Protein AF-A0AAE2MHZ3-F1 (afdb_monomer_lite)

Foldseek 3Di:
DLQAALVRLCVQLVHDSVLSVCQQVLHDDDPSSVCSSQVSCVVVVHHFDDDRSDHRPPDDHDHDDPPDPPPPPPPDPDDDDDDDDD

Structure (mmCIF, N/CA/C/O backbone):
data_AF-A0AAE2MHZ3-F1
#
_entry.id   AF-A0AAE2MHZ3-F1
#
loop_
_atom_site.group_PDB
_atom_site.id
_atom_site.type_symbol
_atom_site.label_atom_id
_atom_site.label_alt_id
_atom_site.label_comp_id
_atom_site.label_asym_id
_atom_site.label_entity_id
_atom_site.label_seq_id
_atom_site.pdbx_PDB_ins_code
_atom_site.Cartn_x
_atom_site.Cartn_y
_atom_site.Cartn_z
_atom_site.occupancy
_atom_site.B_iso_or_equiv
_atom_site.auth_seq_id
_atom_site.auth_comp_id
_atom_site.auth_asym_id
_atom_site.auth_atom_id
_atom_site.pdbx_PDB_model_num
ATOM 1 N N . MET A 1 1 ? -11.080 -10.357 4.071 1.00 52.50 1 MET A N 1
ATOM 2 C CA . MET A 1 1 ? -11.002 -9.351 2.987 1.00 52.50 1 MET A CA 1
ATOM 3 C C . MET A 1 1 ? -11.073 -7.984 3.645 1.00 52.50 1 MET A C 1
ATOM 5 O O . MET A 1 1 ? -11.924 -7.820 4.507 1.00 52.50 1 MET A O 1
ATOM 9 N N . LEU A 1 2 ? -10.176 -7.051 3.321 1.00 60.41 2 LEU A N 1
ATOM 10 C CA . LEU A 1 2 ? -10.024 -5.798 4.081 1.00 60.41 2 LEU A CA 1
ATOM 11 C C . LEU A 1 2 ? -11.111 -4.749 3.843 1.00 60.41 2 LEU A C 1
ATOM 13 O O . LEU A 1 2 ? -11.149 -3.752 4.550 1.00 60.41 2 LEU A O 1
ATOM 17 N N . GLY A 1 3 ? -11.996 -4.976 2.871 1.00 72.44 3 GLY A N 1
ATOM 18 C CA . GLY A 1 3 ? -13.095 -4.060 2.565 1.00 72.44 3 GLY A CA 1
ATOM 19 C C . GLY A 1 3 ? -12.644 -2.706 2.010 1.00 72.44 3 GLY A C 1
ATOM 20 O O . GLY A 1 3 ? -13.458 -1.796 1.942 1.00 72.44 3 GLY A O 1
ATOM 21 N N . VAL A 1 4 ? -11.371 -2.576 1.621 1.00 79.12 4 VAL A N 1
ATOM 22 C CA . VAL A 1 4 ? -10.783 -1.366 1.037 1.00 79.12 4 VAL A CA 1
ATOM 23 C C . VAL A 1 4 ? -10.377 -1.669 -0.403 1.00 79.12 4 VAL A C 1
ATOM 25 O O . VAL A 1 4 ? -9.801 -2.723 -0.691 1.00 79.12 4 VAL A O 1
ATOM 28 N N . SER A 1 5 ? -10.689 -0.757 -1.317 1.00 86.12 5 SER A N 1
ATOM 29 C CA . SER A 1 5 ? -10.247 -0.836 -2.709 1.00 86.12 5 SER A CA 1
ATOM 30 C C . SER A 1 5 ? -8.776 -0.438 -2.869 1.00 86.12 5 SER A C 1
ATOM 32 O O . SER A 1 5 ? -8.222 0.303 -2.060 1.00 86.12 5 SER A O 1
ATOM 34 N N . GLN A 1 6 ? -8.137 -0.866 -3.962 1.00 86.94 6 GLN A N 1
ATOM 35 C CA . GLN A 1 6 ? -6.758 -0.463 -4.294 1.00 86.94 6 GLN A CA 1
ATOM 36 C C . GLN A 1 6 ? -6.572 1.060 -4.288 1.00 86.94 6 GLN A C 1
ATOM 38 O O . GLN A 1 6 ? -5.553 1.569 -3.829 1.00 86.94 6 GLN A O 1
ATOM 43 N N . ARG A 1 7 ? -7.572 1.790 -4.796 1.00 89.62 7 ARG A N 1
ATOM 44 C CA . ARG A 1 7 ? -7.546 3.250 -4.866 1.00 89.62 7 ARG A CA 1
ATOM 45 C C . ARG A 1 7 ? -7.629 3.882 -3.482 1.00 89.62 7 ARG A C 1
ATOM 47 O O . ARG A 1 7 ? -6.825 4.751 -3.183 1.00 89.62 7 ARG A O 1
ATOM 54 N N . GLU A 1 8 ? -8.552 3.423 -2.644 1.00 89.56 8 GLU A N 1
ATOM 55 C CA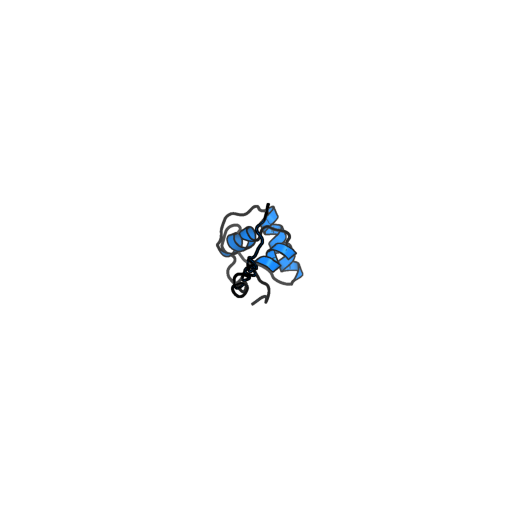 . GLU A 1 8 ? -8.669 3.917 -1.270 1.00 89.56 8 GLU A CA 1
ATOM 56 C C . GLU A 1 8 ? -7.398 3.622 -0.471 1.00 89.56 8 GLU A C 1
ATOM 58 O O . GLU A 1 8 ? -6.907 4.501 0.228 1.00 89.56 8 GLU A O 1
ATOM 63 N N . LEU A 1 9 ? -6.812 2.428 -0.620 1.00 89.56 9 LEU A N 1
ATOM 64 C CA . LEU A 1 9 ? -5.536 2.105 0.019 1.00 89.56 9 LEU A CA 1
ATOM 65 C C . LEU A 1 9 ? -4.412 3.031 -0.465 1.00 89.56 9 LEU A C 1
ATOM 67 O O . LEU A 1 9 ? -3.615 3.500 0.346 1.00 89.56 9 LEU A O 1
ATOM 71 N N . ALA A 1 10 ? -4.353 3.313 -1.768 1.00 92.00 10 ALA A N 1
ATOM 72 C CA . ALA A 1 10 ? -3.370 4.228 -2.336 1.00 92.00 10 ALA A CA 1
ATOM 73 C C . ALA A 1 10 ? -3.535 5.651 -1.785 1.00 92.00 10 ALA A C 1
ATOM 75 O O . ALA A 1 10 ? -2.549 6.247 -1.354 1.00 92.00 10 ALA A O 1
ATOM 76 N N . ASP A 1 11 ? -4.769 6.154 -1.717 1.00 93.81 11 ASP A N 1
ATOM 77 C CA . ASP A 1 11 ? -5.087 7.474 -1.168 1.00 93.81 11 ASP A CA 1
ATOM 78 C C . ASP A 1 11 ? -4.718 7.554 0.327 1.00 93.81 11 ASP A C 1
ATOM 80 O O . ASP A 1 11 ? -4.091 8.517 0.770 1.00 93.81 11 ASP A O 1
ATOM 84 N N . LEU A 1 12 ? -5.021 6.506 1.100 1.00 91.75 12 LEU A N 1
ATOM 85 C CA . LEU A 1 12 ? -4.731 6.416 2.535 1.00 91.75 12 LEU A CA 1
ATOM 86 C C . LEU A 1 12 ? -3.231 6.287 2.848 1.00 91.75 12 LEU A C 1
ATOM 88 O O . LEU A 1 12 ? -2.745 6.866 3.821 1.00 91.75 12 LEU A O 1
ATOM 92 N N . ALA A 1 13 ? -2.480 5.552 2.025 1.00 91.00 13 ALA A N 1
ATOM 93 C CA . ALA A 1 13 ? -1.020 5.461 2.116 1.00 91.00 13 ALA A CA 1
ATOM 94 C C . ALA A 1 13 ? -0.309 6.669 1.460 1.00 91.00 13 ALA A C 1
ATOM 96 O O . ALA A 1 13 ? 0.892 6.896 1.666 1.00 91.00 13 ALA A O 1
ATOM 97 N N . GLY A 1 14 ? -1.049 7.467 0.685 1.00 94.75 14 GLY A N 1
ATOM 98 C CA . GLY A 1 14 ? -0.586 8.604 -0.108 1.00 94.75 14 GLY A CA 1
ATOM 99 C C . GLY A 1 14 ? 0.382 8.223 -1.237 1.00 94.75 14 GLY A C 1
ATOM 100 O O . GLY A 1 14 ? 1.302 8.983 -1.540 1.00 94.75 14 GLY A O 1
ATOM 101 N N . VAL A 1 15 ? 0.213 7.041 -1.821 1.00 95.00 15 VAL A N 1
ATOM 102 C CA . VAL A 1 15 ? 1.009 6.545 -2.954 1.00 95.00 15 VAL A CA 1
ATOM 103 C C . VAL A 1 15 ? 0.190 6.593 -4.245 1.00 95.00 15 VAL A C 1
ATOM 105 O O . VAL A 1 15 ? -1.022 6.794 -4.225 1.00 95.00 15 VAL A O 1
ATOM 108 N N . ALA A 1 16 ? 0.835 6.395 -5.395 1.00 93.94 16 ALA A N 1
ATOM 109 C CA . ALA A 1 16 ? 0.107 6.275 -6.654 1.00 93.94 16 ALA A CA 1
ATOM 110 C C . ALA A 1 16 ? -0.748 4.986 -6.672 1.00 93.94 16 ALA A C 1
ATOM 112 O O . ALA A 1 16 ? -0.281 3.947 -6.203 1.00 93.94 16 ALA A O 1
ATOM 113 N N . PRO A 1 17 ? -1.948 4.981 -7.289 1.00 87.44 17 PRO A N 1
ATOM 114 C CA . PRO A 1 17 ? -2.767 3.768 -7.409 1.00 87.44 17 PRO A CA 1
ATOM 115 C C . PRO A 1 17 ? -2.034 2.591 -8.066 1.00 87.44 17 PRO A C 1
ATOM 117 O O . PRO A 1 17 ? -2.217 1.441 -7.674 1.00 87.44 17 PRO A O 1
ATOM 120 N N . GLY A 1 18 ? -1.153 2.881 -9.031 1.00 91.50 18 GLY A N 1
ATOM 121 C CA . GLY A 1 18 ? -0.320 1.873 -9.688 1.00 91.50 18 GLY A CA 1
ATOM 122 C C . GLY A 1 18 ? 0.657 1.171 -8.742 1.00 91.50 18 GLY A C 1
ATOM 123 O O . GLY A 1 18 ? 0.949 0.002 -8.953 1.00 91.50 18 GLY A O 1
ATOM 124 N N . THR A 1 19 ? 1.104 1.832 -7.669 1.00 91.81 19 THR A N 1
ATOM 125 C CA . THR A 1 19 ? 1.989 1.233 -6.658 1.00 91.81 19 THR A CA 1
ATOM 126 C C . THR A 1 19 ? 1.320 0.049 -5.971 1.00 91.81 19 THR A C 1
ATOM 128 O O . THR A 1 19 ? 1.939 -0.999 -5.826 1.00 91.81 19 THR A O 1
ATOM 131 N N . VAL A 1 20 ? 0.052 0.194 -5.573 1.00 90.06 20 VAL A N 1
ATOM 132 C CA . VAL A 1 20 ? -0.697 -0.882 -4.907 1.00 90.06 20 VAL A CA 1
ATOM 133 C C . VAL A 1 20 ? -0.890 -2.064 -5.858 1.00 90.06 20 VAL A C 1
ATOM 135 O O . VAL A 1 20 ?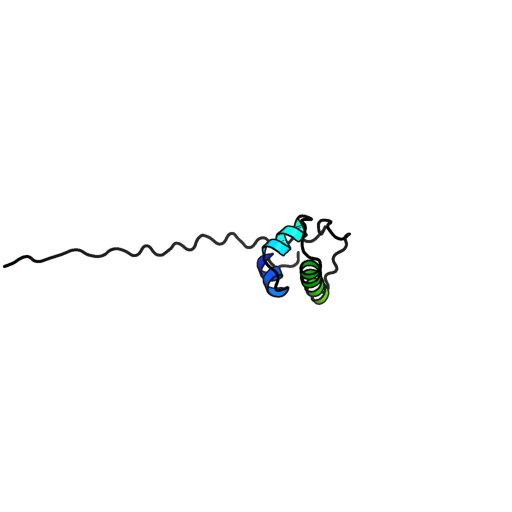 -0.662 -3.204 -5.472 1.00 90.06 20 VAL A O 1
ATOM 138 N N . VAL A 1 21 ? -1.218 -1.789 -7.125 1.00 89.69 21 VAL A N 1
ATOM 139 C CA . VAL A 1 21 ? -1.339 -2.826 -8.165 1.00 89.69 21 VAL A CA 1
ATOM 140 C C . VAL A 1 21 ? -0.008 -3.542 -8.407 1.00 89.69 21 VAL A C 1
ATOM 142 O O . VAL A 1 21 ? -0.000 -4.755 -8.606 1.00 89.69 21 VAL A O 1
ATOM 145 N N . SER A 1 22 ? 1.112 -2.814 -8.409 1.00 89.38 22 SER A N 1
ATOM 146 C CA . SER A 1 22 ? 2.443 -3.413 -8.539 1.00 89.38 22 SER A CA 1
ATOM 147 C C . SER A 1 22 ? 2.769 -4.307 -7.346 1.00 89.38 22 SER A C 1
ATOM 149 O O . SER A 1 22 ? 3.162 -5.445 -7.563 1.00 89.38 22 SER A O 1
ATOM 151 N N . LEU A 1 23 ? 2.536 -3.849 -6.112 1.00 86.62 23 LEU A N 1
ATOM 152 C CA . LEU A 1 23 ? 2.771 -4.641 -4.896 1.00 86.62 23 LEU A CA 1
ATOM 153 C C . LEU A 1 23 ? 1.968 -5.952 -4.881 1.00 86.62 23 LEU A C 1
ATOM 155 O O . LEU A 1 23 ? 2.513 -7.007 -4.575 1.00 86.62 23 LEU A O 1
ATOM 159 N N . GLU A 1 24 ? 0.694 -5.919 -5.278 1.00 83.50 24 GLU A N 1
ATOM 160 C CA . GLU A 1 24 ? -0.136 -7.131 -5.378 1.00 83.50 24 GLU A CA 1
ATOM 161 C C . GLU A 1 24 ? 0.384 -8.146 -6.407 1.00 83.50 24 GLU A C 1
ATOM 163 O O . GLU A 1 24 ? 0.109 -9.338 -6.299 1.00 83.50 24 GLU A O 1
ATOM 168 N N . LYS A 1 25 ? 1.113 -7.680 -7.424 1.00 84.31 25 LYS A N 1
ATOM 169 C CA . LYS A 1 25 ? 1.631 -8.511 -8.517 1.00 84.31 25 LYS A CA 1
ATOM 170 C C . LYS A 1 25 ? 3.099 -8.910 -8.338 1.00 84.31 25 LYS A C 1
ATOM 172 O O . LYS A 1 25 ? 3.641 -9.531 -9.248 1.00 84.31 25 LYS A O 1
ATOM 177 N N . GLY A 1 26 ? 3.750 -8.524 -7.236 1.00 83.06 26 GLY A N 1
ATOM 178 C CA . GLY A 1 26 ? 5.204 -8.681 -7.070 1.00 83.06 26 GLY A CA 1
ATOM 179 C C . GLY A 1 26 ? 6.016 -7.830 -8.057 1.00 83.06 26 GLY A C 1
ATOM 180 O O . GLY A 1 26 ? 7.091 -8.212 -8.504 1.00 83.06 26 GLY A O 1
ATOM 181 N N . GLY A 1 27 ? 5.462 -6.698 -8.491 1.00 85.75 27 GLY A N 1
ATOM 182 C CA . GLY A 1 27 ? 6.147 -5.737 -9.348 1.00 85.75 27 GLY A CA 1
ATOM 183 C C . GLY A 1 27 ? 7.110 -4.850 -8.558 1.00 85.75 27 GLY A C 1
ATOM 184 O O . GLY A 1 27 ? 6.928 -4.611 -7.367 1.00 85.75 27 GLY A O 1
ATOM 185 N N . MET A 1 28 ? 8.107 -4.289 -9.245 1.00 86.12 28 MET A N 1
ATOM 186 C CA . MET A 1 28 ? 9.049 -3.359 -8.621 1.00 86.12 28 MET A CA 1
ATOM 187 C C . MET A 1 28 ? 8.365 -2.050 -8.209 1.00 86.12 28 MET A C 1
ATOM 189 O O . MET A 1 28 ? 7.721 -1.377 -9.018 1.00 86.12 28 MET A O 1
ATOM 193 N N . VAL A 1 29 ? 8.568 -1.662 -6.954 1.00 88.62 29 VAL A N 1
ATOM 194 C CA . VAL A 1 29 ? 8.205 -0.354 -6.400 1.00 88.62 29 VAL A CA 1
ATOM 195 C C . VAL A 1 29 ? 9.381 0.201 -5.601 1.00 88.62 29 VAL A C 1
ATOM 197 O O . VAL A 1 29 ? 10.325 -0.517 -5.281 1.00 88.62 29 VAL A O 1
ATOM 200 N N . THR A 1 30 ? 9.353 1.494 -5.283 1.00 90.88 30 THR A N 1
ATOM 201 C CA . THR A 1 30 ? 10.373 2.061 -4.396 1.00 90.88 30 THR A CA 1
ATOM 202 C C . THR A 1 30 ? 10.158 1.578 -2.964 1.00 90.88 30 THR A C 1
ATOM 204 O O . THR A 1 30 ? 9.015 1.475 -2.514 1.00 90.88 30 THR A O 1
ATOM 207 N N . HIS A 1 31 ? 11.255 1.374 -2.228 1.00 87.69 31 HIS A N 1
ATOM 208 C CA . HIS A 1 31 ? 11.212 1.003 -0.809 1.00 87.69 31 HIS A CA 1
ATOM 209 C C . HIS A 1 31 ? 10.368 1.987 0.019 1.00 87.69 31 HIS A C 1
ATOM 211 O O . HIS A 1 31 ? 9.588 1.586 0.873 1.00 87.69 31 HIS A O 1
ATOM 217 N N . GLU A 1 32 ? 10.449 3.288 -0.281 1.00 92.25 32 GLU A N 1
ATOM 218 C CA . GLU A 1 32 ? 9.612 4.305 0.367 1.00 92.25 32 GLU A CA 1
ATOM 219 C C . GLU A 1 32 ? 8.112 4.057 0.138 1.00 92.25 32 GLU A C 1
ATOM 221 O O . GLU A 1 32 ? 7.308 4.146 1.066 1.00 92.25 32 GLU A O 1
ATOM 226 N N . SER A 1 33 ? 7.714 3.729 -1.094 1.00 91.38 33 SER A N 1
ATOM 227 C CA . SER A 1 33 ? 6.309 3.478 -1.422 1.00 91.38 33 SER A CA 1
ATOM 228 C C . SER A 1 33 ? 5.787 2.219 -0.729 1.00 91.38 33 SER A C 1
ATOM 230 O O . SER A 1 33 ? 4.678 2.222 -0.192 1.00 91.38 33 SER A O 1
ATOM 232 N N . GLU A 1 34 ? 6.5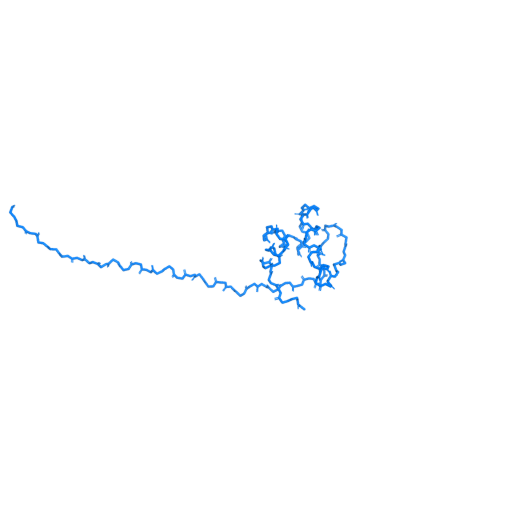97 1.162 -0.712 1.00 89.12 34 GLU A N 1
ATOM 233 C CA . GLU A 1 34 ? 6.313 -0.083 0.001 1.00 89.12 34 GLU A CA 1
ATOM 234 C C . GLU A 1 34 ? 6.163 0.151 1.510 1.00 89.12 34 GLU A C 1
ATOM 236 O O . GLU A 1 34 ? 5.187 -0.293 2.123 1.00 89.12 34 GLU A O 1
ATOM 241 N N . GLU A 1 35 ? 7.077 0.916 2.112 1.00 89.88 35 GLU A N 1
ATOM 242 C CA . GLU A 1 35 ? 7.038 1.230 3.537 1.00 89.88 35 GLU A CA 1
ATOM 243 C C . GLU A 1 35 ? 5.779 2.025 3.899 1.00 89.88 35 GLU A C 1
ATOM 245 O O . GLU A 1 35 ? 5.145 1.758 4.921 1.00 89.88 35 GLU A O 1
ATOM 250 N N . ARG A 1 36 ? 5.364 2.977 3.056 1.00 92.50 36 ARG A N 1
ATOM 251 C CA . ARG A 1 36 ? 4.147 3.772 3.281 1.00 92.50 36 ARG A CA 1
ATOM 252 C C . ARG A 1 36 ? 2.886 2.914 3.290 1.00 92.50 36 ARG A C 1
ATOM 254 O O . ARG A 1 36 ? 2.066 3.060 4.201 1.00 92.50 36 ARG A O 1
ATOM 261 N N . VAL A 1 37 ? 2.749 2.004 2.325 1.00 90.19 37 VAL A N 1
ATOM 262 C CA . VAL A 1 37 ? 1.620 1.061 2.262 1.00 90.19 37 VAL A CA 1
ATOM 263 C C . VAL A 1 37 ? 1.646 0.121 3.469 1.00 90.19 37 VAL A C 1
ATOM 265 O O . VAL A 1 37 ? 0.648 -0.006 4.181 1.00 90.19 37 VAL A O 1
ATOM 268 N N . THR A 1 38 ? 2.804 -0.463 3.773 1.00 87.94 38 THR A N 1
ATOM 269 C CA . THR A 1 38 ? 2.975 -1.393 4.898 1.00 87.94 38 THR A CA 1
ATOM 270 C C . THR A 1 38 ? 2.707 -0.724 6.245 1.00 87.94 38 THR A C 1
ATOM 272 O O . THR A 1 38 ? 2.048 -1.293 7.115 1.00 87.94 38 THR A O 1
ATOM 275 N N . ARG A 1 39 ? 3.163 0.519 6.430 1.00 89.44 39 ARG A N 1
ATOM 276 C CA . ARG A 1 39 ? 2.913 1.311 7.639 1.00 89.44 39 ARG A CA 1
ATOM 277 C C . ARG A 1 39 ? 1.424 1.575 7.835 1.00 89.44 39 ARG A C 1
ATOM 279 O O . ARG A 1 39 ? 0.957 1.505 8.970 1.00 89.44 39 ARG A O 1
ATOM 286 N N . TYR A 1 40 ? 0.683 1.875 6.768 1.00 88.88 40 TYR A N 1
ATOM 287 C CA . TYR A 1 40 ? -0.768 2.037 6.856 1.00 88.88 40 TYR A CA 1
ATOM 288 C C . TYR A 1 40 ? -1.450 0.725 7.259 1.00 88.88 40 TYR A C 1
ATOM 290 O O . TYR A 1 40 ? -2.205 0.700 8.227 1.00 88.88 40 TYR A O 1
ATOM 298 N N . LEU A 1 41 ? -1.110 -0.380 6.596 1.00 87.12 41 LEU A N 1
ATOM 299 C CA . LEU A 1 41 ? -1.666 -1.697 6.911 1.00 87.12 41 LEU A CA 1
ATOM 300 C C . LEU A 1 41 ? -1.396 -2.100 8.371 1.00 87.12 41 LEU A C 1
ATOM 302 O O . LEU A 1 41 ? -2.321 -2.513 9.070 1.00 87.12 41 LEU A O 1
ATOM 306 N N . ARG A 1 42 ? -0.185 -1.853 8.888 1.00 85.38 42 ARG A N 1
ATOM 307 C CA . ARG A 1 42 ? 0.152 -2.087 10.305 1.00 85.38 42 ARG A CA 1
ATOM 308 C C . ARG A 1 42 ? -0.713 -1.272 11.267 1.00 85.38 42 ARG A C 1
ATOM 310 O O . ARG A 1 42 ? -1.108 -1.798 12.303 1.00 85.38 42 ARG A O 1
ATOM 317 N N . LYS A 1 43 ? -1.053 -0.019 10.934 1.00 85.50 43 LYS A N 1
ATOM 318 C CA . LYS A 1 43 ? -1.984 0.798 11.743 1.00 85.50 43 LYS A CA 1
ATOM 319 C C . LYS A 1 43 ? -3.388 0.197 11.796 1.00 85.50 43 LYS A C 1
ATOM 321 O O . LYS A 1 43 ? -4.084 0.374 12.788 1.00 85.50 43 LYS A O 1
ATOM 326 N N . CYS A 1 44 ? -3.783 -0.529 10.757 1.00 82.56 44 CYS A N 1
ATOM 327 C CA . CYS A 1 44 ? -5.035 -1.274 10.703 1.00 82.56 44 CYS A CA 1
ATOM 328 C C . CYS A 1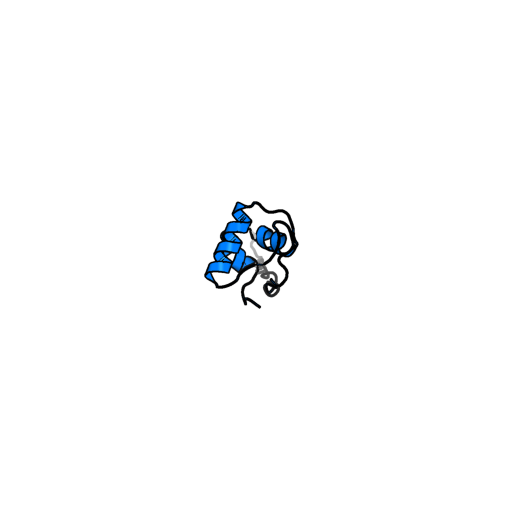 44 ? -4.929 -2.681 11.327 1.00 82.56 44 CYS A C 1
ATOM 330 O O . CYS A 1 44 ? -5.868 -3.463 11.209 1.00 82.56 44 CYS A O 1
ATOM 332 N N . GLY A 1 45 ? -3.806 -3.020 11.974 1.00 81.44 45 GLY A N 1
ATOM 333 C CA . GLY A 1 45 ? -3.571 -4.337 12.575 1.00 81.44 45 GLY A CA 1
ATOM 334 C C . GLY A 1 45 ? -3.218 -5.432 11.565 1.00 81.44 45 GLY A C 1
ATOM 335 O O . GLY A 1 45 ? -3.300 -6.613 11.889 1.00 81.44 45 GLY A O 1
ATOM 336 N N . ILE A 1 46 ? -2.840 -5.059 10.341 1.00 82.81 46 ILE A N 1
ATOM 337 C CA . ILE A 1 46 ? -2.540 -5.988 9.251 1.00 82.81 46 ILE A CA 1
ATOM 338 C C . ILE A 1 46 ? -1.031 -6.068 9.095 1.00 82.81 46 ILE A C 1
ATOM 340 O O . ILE A 1 46 ? -0.357 -5.063 8.856 1.00 82.81 46 ILE A O 1
ATOM 344 N N . VAL A 1 47 ? -0.503 -7.279 9.202 1.00 76.56 47 VAL A N 1
ATOM 345 C CA . VAL A 1 47 ? 0.910 -7.557 8.971 1.00 76.56 47 VAL A CA 1
ATOM 346 C C . VAL A 1 47 ? 1.026 -8.329 7.668 1.00 76.56 47 VAL A C 1
ATOM 348 O O . VAL A 1 47 ? 0.410 -9.379 7.508 1.00 76.56 47 VAL A O 1
ATOM 351 N N . LEU A 1 48 ? 1.793 -7.774 6.735 1.00 73.88 48 LEU A N 1
ATOM 352 C CA . LEU A 1 48 ? 2.187 -8.459 5.513 1.00 73.88 48 LEU A CA 1
ATOM 353 C C . LEU A 1 48 ? 3.363 -9.387 5.832 1.00 73.88 48 LEU A C 1
ATOM 355 O O . LEU A 1 48 ? 4.316 -8.958 6.486 1.00 73.88 48 LEU A O 1
ATOM 359 N N . LEU A 1 49 ? 3.275 -10.640 5.392 1.00 70.44 49 LEU A N 1
ATOM 360 C CA . LEU A 1 49 ? 4.354 -11.623 5.467 1.00 70.44 49 LEU A CA 1
ATOM 361 C C . LEU A 1 49 ? 4.852 -11.868 4.040 1.00 70.44 49 LEU A C 1
ATOM 363 O O . LEU A 1 49 ? 4.036 -12.143 3.166 1.00 70.44 49 LEU A O 1
ATOM 367 N N . GLY A 1 50 ? 6.156 -11.742 3.812 1.00 69.88 50 GLY A N 1
ATOM 368 C CA . GLY A 1 50 ? 6.771 -11.950 2.500 1.00 69.88 50 GLY A CA 1
ATOM 369 C C . GLY A 1 50 ? 8.185 -11.382 2.439 1.00 69.88 50 GLY A C 1
ATOM 370 O O . GLY A 1 50 ? 8.561 -10.560 3.283 1.00 69.88 50 GLY A O 1
ATOM 371 N N . GLU A 1 51 ? 8.966 -11.836 1.461 1.00 69.81 51 GLU A N 1
ATOM 372 C CA . GLU A 1 51 ? 10.261 -11.234 1.151 1.00 69.81 51 GLU A CA 1
ATOM 373 C C . GLU A 1 51 ? 10.084 -9.966 0.294 1.00 69.81 51 GLU A C 1
ATOM 375 O O . GLU A 1 51 ? 9.128 -9.867 -0.483 1.00 69.81 51 GLU A O 1
ATOM 380 N N . PRO A 1 52 ? 10.983 -8.971 0.411 1.00 65.38 52 PRO A N 1
ATOM 381 C CA . PRO A 1 52 ? 10.935 -7.783 -0.433 1.00 65.38 52 PRO A CA 1
ATOM 382 C C . PRO A 1 52 ? 10.929 -8.147 -1.923 1.00 65.38 52 PRO A C 1
ATOM 384 O O . PRO A 1 52 ? 11.800 -8.873 -2.397 1.00 65.38 52 PRO A O 1
ATOM 387 N N . GLY A 1 53 ? 9.969 -7.605 -2.672 1.00 62.38 53 GLY A N 1
ATOM 388 C CA . GLY A 1 53 ? 9.817 -7.867 -4.107 1.00 62.38 53 GLY A CA 1
ATOM 389 C C . GLY A 1 53 ? 8.997 -9.112 -4.459 1.00 62.38 53 GLY A C 1
ATOM 390 O O . GLY A 1 53 ? 8.664 -9.284 -5.631 1.00 62.38 53 GLY A O 1
ATOM 391 N N . GLU A 1 54 ? 8.612 -9.938 -3.486 1.00 69.88 54 GLU A N 1
ATOM 392 C CA . GLU A 1 54 ? 7.641 -11.005 -3.718 1.00 69.88 54 GLU A CA 1
ATOM 393 C C . GLU A 1 54 ? 6.196 -10.474 -3.677 1.00 69.88 54 GLU A C 1
ATOM 395 O O . GLU A 1 54 ? 5.904 -9.474 -3.010 1.00 69.88 54 GLU A O 1
ATOM 400 N N . PRO A 1 55 ? 5.260 -11.113 -4.404 1.00 66.56 55 PRO A N 1
ATOM 401 C CA . PRO A 1 55 ? 3.845 -10.789 -4.300 1.00 66.56 55 PRO A CA 1
ATOM 402 C C . PRO A 1 55 ? 3.349 -10.927 -2.858 1.00 66.56 55 PRO A C 1
ATOM 404 O O . PRO A 1 55 ? 3.687 -11.871 -2.148 1.00 66.56 55 PRO A O 1
ATOM 407 N N . LEU A 1 56 ? 2.486 -10.003 -2.440 1.00 69.88 56 LEU A N 1
ATOM 408 C CA . LEU A 1 56 ? 1.869 -10.046 -1.116 1.00 69.88 56 LEU A CA 1
ATOM 409 C C . LEU A 1 56 ? 0.772 -11.120 -1.059 1.00 69.88 56 LEU A C 1
ATOM 411 O O . LEU A 1 56 ? -0.416 -10.834 -1.253 1.00 69.88 56 LEU A O 1
ATOM 415 N N . ASP A 1 57 ? 1.167 -12.360 -0.775 1.00 60.84 57 ASP A N 1
ATOM 416 C CA . ASP A 1 57 ? 0.241 -13.480 -0.633 1.00 60.84 57 ASP A CA 1
ATOM 417 C C . ASP A 1 57 ? -0.775 -13.230 0.496 1.00 60.84 57 ASP A C 1
ATOM 419 O O . ASP A 1 57 ? -0.447 -12.897 1.635 1.00 60.84 57 ASP A O 1
ATOM 423 N N . GLY A 1 58 ? -2.063 -13.369 0.168 1.00 56.66 58 GLY A N 1
ATOM 424 C CA . GLY A 1 58 ? -3.177 -13.163 1.102 1.00 56.66 58 GLY A CA 1
ATOM 425 C C . GLY A 1 58 ? -3.801 -11.761 1.088 1.00 56.66 58 GLY A C 1
ATOM 426 O O . GLY A 1 58 ? -4.900 -11.585 1.627 1.00 56.66 58 GLY A O 1
ATOM 427 N N . LEU A 1 59 ? -3.196 -10.780 0.407 1.00 63.25 59 LEU A N 1
ATOM 428 C CA . LEU A 1 59 ? -3.828 -9.480 0.182 1.00 63.25 59 LEU A CA 1
ATOM 429 C C . LEU A 1 59 ? -4.738 -9.541 -1.055 1.00 63.25 59 LEU A C 1
ATOM 431 O O . LEU A 1 59 ? -4.302 -9.379 -2.187 1.00 63.25 59 LEU A O 1
ATOM 435 N N . ARG A 1 60 ? -6.040 -9.767 -0.843 1.00 59.03 60 ARG A N 1
ATOM 436 C CA . ARG A 1 60 ? -7.061 -9.574 -1.888 1.00 59.03 60 ARG A CA 1
ATOM 437 C C . ARG A 1 60 ? -7.838 -8.294 -1.623 1.00 59.03 60 ARG A C 1
ATOM 439 O O . ARG A 1 60 ? -8.744 -8.289 -0.781 1.00 59.03 60 ARG A O 1
ATOM 446 N N . LEU A 1 61 ? -7.487 -7.222 -2.329 1.00 62.97 61 LEU A N 1
ATOM 447 C CA . LEU A 1 61 ? -8.280 -5.997 -2.341 1.00 62.97 61 LEU A CA 1
ATOM 448 C C . LEU A 1 61 ? -9.468 -6.173 -3.286 1.00 62.97 61 LEU A C 1
ATOM 450 O O . LEU A 1 61 ? -9.370 -6.778 -4.354 1.00 62.97 61 LEU A O 1
ATOM 454 N N . SER A 1 62 ? -10.627 -5.669 -2.876 1.00 60.31 62 SER A N 1
ATOM 455 C CA . SER A 1 62 ? -11.793 -5.637 -3.750 1.00 60.31 62 SER A CA 1
ATOM 456 C C . SER A 1 62 ? -11.530 -4.639 -4.870 1.00 60.31 62 SER A C 1
ATOM 458 O O . SER A 1 62 ? -11.274 -3.461 -4.608 1.00 60.31 62 SER A O 1
ATOM 460 N N . SER A 1 63 ? -11.619 -5.085 -6.122 1.00 53.88 63 SER A N 1
ATOM 461 C CA . SER A 1 63 ? -11.721 -4.156 -7.241 1.00 53.88 63 SER A CA 1
ATOM 462 C C . SER A 1 63 ? -12.939 -3.260 -6.994 1.00 53.88 63 SER A C 1
ATOM 464 O O . SER A 1 63 ? -14.001 -3.784 -6.636 1.00 53.88 63 SER A O 1
ATOM 466 N N . PRO A 1 64 ? -12.823 -1.928 -7.135 1.00 51.97 64 PRO A N 1
ATOM 467 C CA . PRO A 1 64 ? -14.007 -1.089 -7.085 1.00 51.97 64 PRO A CA 1
ATOM 468 C C . PRO A 1 64 ? -14.984 -1.588 -8.162 1.00 51.97 64 PRO A C 1
ATOM 470 O O . PRO A 1 64 ? -14.530 -1.962 -9.251 1.00 51.97 64 PRO A O 1
ATOM 473 N N . PRO A 1 65 ? -16.301 -1.631 -7.886 1.00 53.75 65 PRO A N 1
ATOM 474 C CA . PRO A 1 65 ? -17.276 -1.980 -8.910 1.00 53.75 65 PRO A CA 1
ATOM 475 C C . PRO A 1 65 ? -17.040 -1.066 -10.110 1.00 53.75 65 PRO A C 1
ATOM 477 O O . PRO A 1 65 ? -16.882 0.143 -9.918 1.00 53.75 65 PRO A O 1
ATOM 480 N N . GLU A 1 66 ? -16.953 -1.644 -11.315 1.00 56.53 66 GLU A N 1
ATOM 481 C CA . GLU A 1 66 ? -16.656 -0.912 -12.548 1.00 56.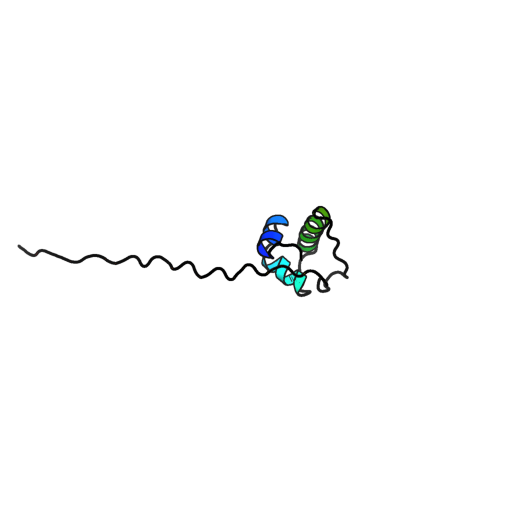53 66 GLU A CA 1
ATOM 482 C C . GLU A 1 66 ? -17.442 0.401 -12.565 1.00 56.53 66 GLU A C 1
ATOM 484 O O . GLU A 1 66 ? -18.677 0.410 -12.637 1.00 56.53 66 GLU A O 1
ATOM 489 N N . MET A 1 67 ? -16.736 1.530 -12.432 1.00 52.56 67 MET A N 1
ATOM 490 C CA . MET A 1 67 ? -17.369 2.835 -12.533 1.00 52.56 67 MET A CA 1
ATOM 491 C C . MET A 1 67 ? -17.904 2.940 -13.952 1.00 52.56 67 MET A C 1
ATOM 493 O O . MET A 1 67 ? -17.152 3.204 -14.892 1.00 52.56 67 MET A O 1
ATOM 497 N N . ARG A 1 68 ? -19.216 2.723 -14.101 1.00 52.72 68 ARG A N 1
ATOM 498 C CA . ARG A 1 68 ? -19.922 2.934 -15.360 1.00 52.72 68 ARG A CA 1
ATOM 499 C C . ARG A 1 68 ? -19.475 4.285 -15.915 1.00 52.72 68 ARG A C 1
ATOM 501 O O . ARG A 1 68 ? -19.505 5.268 -15.162 1.00 52.72 68 ARG A O 1
ATOM 508 N N . PRO A 1 69 ? -19.071 4.367 -17.193 1.00 51.75 69 PRO A N 1
ATOM 509 C CA . PRO A 1 69 ? -18.685 5.637 -17.779 1.00 51.75 69 PRO A CA 1
ATOM 510 C C . PRO A 1 69 ? -19.830 6.620 -17.546 1.00 51.75 69 PRO A C 1
ATOM 512 O O . PRO A 1 69 ? -20.966 6.374 -17.963 1.00 51.75 69 PRO A O 1
ATOM 515 N N . ARG A 1 70 ? -19.550 7.711 -16.816 1.00 58.72 70 ARG A N 1
ATOM 516 C CA . ARG A 1 70 ? -20.497 8.814 -16.639 1.00 58.72 70 ARG A CA 1
ATOM 517 C C . ARG A 1 70 ? -20.881 9.254 -18.042 1.00 58.72 70 ARG A C 1
ATOM 519 O O . ARG A 1 70 ? -20.062 9.854 -18.737 1.00 58.72 70 ARG A O 1
ATOM 526 N N . ARG A 1 71 ? -22.098 8.908 -18.478 1.00 60.34 71 ARG A N 1
ATOM 527 C CA . ARG A 1 71 ? -22.662 9.381 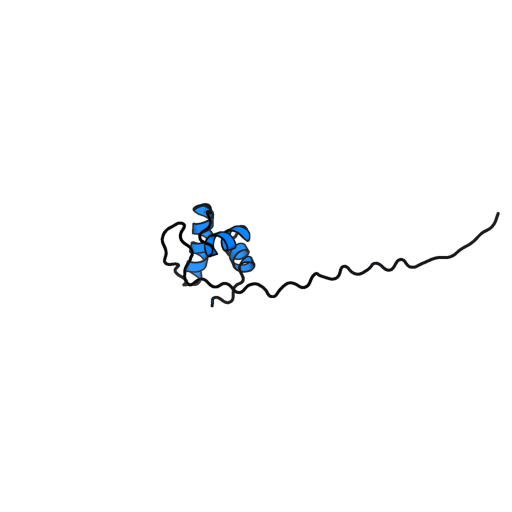-19.741 1.00 60.34 71 ARG A CA 1
ATOM 528 C C . ARG A 1 71 ? -22.531 10.898 -19.721 1.00 60.34 71 ARG A C 1
ATOM 530 O O . ARG A 1 71 ? -23.251 11.562 -18.979 1.00 60.34 71 ARG A O 1
ATOM 537 N N . ARG A 1 72 ? -21.575 11.437 -20.487 1.00 56.34 72 ARG A N 1
ATOM 538 C CA . ARG A 1 72 ? -21.504 12.871 -20.757 1.00 56.34 72 ARG A CA 1
ATOM 539 C C . ARG A 1 72 ? -22.882 13.245 -21.271 1.00 56.34 72 ARG A C 1
ATOM 541 O O . ARG A 1 72 ? -23.322 12.705 -22.286 1.00 56.34 72 ARG A O 1
ATOM 548 N N . GLY A 1 73 ? -23.577 14.096 -20.521 1.00 57.56 73 GLY A N 1
ATOM 549 C CA . GLY A 1 73 ? -24.844 14.659 -20.945 1.00 57.56 73 GLY A CA 1
ATOM 550 C C . GLY A 1 73 ? -24.659 15.198 -22.354 1.00 57.56 73 GLY A C 1
ATOM 551 O O . GLY A 1 73 ? -23.851 16.097 -22.584 1.00 57.56 73 GLY A O 1
ATOM 552 N N . ARG A 1 74 ? -25.358 14.576 -23.302 1.00 56.84 74 ARG A N 1
ATOM 553 C CA . ARG A 1 74 ? -25.490 15.037 -24.676 1.00 56.84 74 ARG A CA 1
ATOM 554 C C . ARG A 1 74 ? -26.056 16.451 -24.584 1.00 56.84 74 ARG A C 1
ATOM 556 O O . ARG A 1 74 ? -27.242 16.604 -24.301 1.00 56.84 74 ARG A O 1
ATOM 563 N N . ARG A 1 75 ? -25.217 17.478 -24.759 1.00 59.91 75 ARG A N 1
ATOM 564 C CA . ARG A 1 75 ? -25.704 18.834 -25.024 1.00 59.91 75 ARG A CA 1
ATOM 565 C C . ARG A 1 75 ? -26.582 18.714 -26.269 1.00 59.91 75 ARG A C 1
ATOM 567 O O . ARG A 1 75 ? -26.078 18.427 -27.351 1.00 59.91 75 ARG A O 1
ATOM 574 N N . LYS A 1 76 ? -27.900 18.815 -26.083 1.00 55.72 76 LYS A N 1
ATOM 575 C CA . LYS A 1 76 ? -28.844 19.014 -27.178 1.00 55.72 76 LYS A CA 1
ATOM 576 C C . LYS A 1 76 ? -28.485 20.359 -27.801 1.00 55.72 76 LYS A C 1
ATOM 578 O O . LYS A 1 76 ? -28.583 21.387 -27.141 1.00 55.72 76 LYS A O 1
ATOM 583 N N . SER A 1 77 ? -28.028 20.322 -29.045 1.00 61.81 77 SER A N 1
ATOM 584 C CA . SER A 1 77 ? -28.160 21.436 -29.970 1.00 61.81 77 SER A CA 1
ATOM 585 C C . SER A 1 77 ? -29.658 21.668 -30.179 1.00 61.81 77 SER A C 1
ATOM 587 O O . SER A 1 77 ? -30.351 20.826 -30.747 1.00 61.81 77 SER A O 1
ATOM 589 N N . SER A 1 78 ? -30.159 22.765 -29.635 1.00 54.66 78 SER A N 1
ATOM 590 C CA . SER A 1 78 ? -31.492 23.313 -29.880 1.00 54.66 78 SER A CA 1
ATOM 591 C C . SER A 1 78 ? -31.317 24.832 -29.814 1.00 54.66 78 SER A C 1
ATOM 593 O O . SER A 1 78 ? -30.817 25.311 -28.802 1.00 54.66 78 SER A O 1
ATOM 595 N N . GLY A 1 79 ? -31.623 25.623 -30.830 1.00 54.31 79 GLY A N 1
ATOM 596 C CA . GLY A 1 79 ? -32.325 25.301 -32.056 1.00 54.31 79 GLY A CA 1
ATOM 597 C C . GLY A 1 79 ? -32.161 26.396 -33.106 1.00 54.31 79 GLY A C 1
ATOM 598 O O . GLY A 1 79 ? -31.537 27.429 -32.874 1.00 54.31 79 GLY A O 1
ATOM 599 N N . ASP A 1 80 ? -32.712 26.035 -34.251 1.00 58.91 80 ASP A N 1
ATOM 600 C CA . ASP A 1 80 ? -32.964 26.756 -35.490 1.00 58.91 80 ASP A CA 1
ATOM 601 C C . ASP A 1 80 ? -33.875 27.997 -35.373 1.00 58.91 80 ASP A C 1
ATOM 603 O O . ASP A 1 80 ? -34.596 28.149 -34.386 1.00 58.91 80 ASP A O 1
ATOM 607 N N . MET A 1 81 ? -33.912 28.736 -36.498 1.00 56.56 81 MET A N 1
ATOM 608 C CA . MET A 1 81 ? -34.902 29.722 -36.997 1.00 56.56 81 MET A CA 1
ATOM 609 C C . MET A 1 81 ? -34.653 31.196 -36.642 1.00 56.56 81 MET A C 1
ATOM 611 O O . MET A 1 81 ? -34.692 31.573 -35.478 1.00 56.56 81 MET A O 1
ATOM 615 N N . SER A 1 82 ? -34.233 32.034 -37.607 1.00 58.06 82 SER A N 1
ATOM 616 C CA . SER A 1 82 ? -35.015 32.772 -38.650 1.00 58.06 82 SER A CA 1
ATOM 617 C C . SER A 1 82 ? -34.934 34.266 -38.263 1.00 58.06 82 SER A C 1
ATOM 619 O O . SER A 1 82 ? -34.824 34.546 -37.080 1.00 58.06 82 SER A O 1
ATOM 621 N N . GLU A 1 83 ? -34.830 35.302 -39.094 1.00 52.78 83 GLU A N 1
ATOM 622 C CA . GLU A 1 83 ? -35.349 35.704 -40.411 1.00 52.78 83 GLU A CA 1
ATOM 623 C C . GLU A 1 83 ? -34.237 36.537 -41.100 1.00 52.78 83 GLU A C 1
ATOM 625 O O . GLU A 1 83 ? -33.412 37.152 -40.428 1.00 52.78 83 GLU A O 1
ATOM 630 N N . SER A 1 84 ? -33.983 36.415 -42.402 1.00 61.12 84 SER A N 1
ATOM 631 C CA . SER A 1 84 ? -34.635 37.165 -43.489 1.00 61.12 84 SER A CA 1
ATOM 632 C C . SER A 1 84 ? -34.819 38.673 -43.252 1.00 61.12 84 SER A C 1
ATOM 634 O O . SER A 1 84 ? -35.347 39.106 -42.237 1.00 61.12 84 SER A O 1
ATOM 636 N N . ASP A 1 85 ? -34.460 39.407 -44.309 1.00 56.19 85 ASP A N 1
ATOM 637 C CA . ASP A 1 85 ? -34.954 40.719 -44.739 1.00 56.19 85 ASP A CA 1
ATOM 638 C C . ASP A 1 85 ? -34.080 41.979 -44.550 1.00 56.19 85 ASP A C 1
ATOM 640 O O . ASP A 1 85 ? -34.051 42.614 -43.498 1.00 56.19 85 ASP A O 1
ATOM 644 N N . LYS A 1 86 ? -33.564 42.379 -45.729 1.00 54.91 86 LYS A N 1
ATOM 645 C CA . LYS A 1 86 ? -33.241 43.714 -46.274 1.00 54.91 86 LYS A CA 1
ATOM 646 C C . LYS A 1 86 ? -31.811 44.235 -46.182 1.00 54.91 86 LYS A C 1
ATOM 648 O O . LYS A 1 86 ? -31.357 44.630 -45.092 1.00 54.91 86 LYS A O 1
#

Secondary structure (DSSP, 8-state):
----BHHHHHHHHTS-HHHHHHHHTT----HHHHHHHHHHHHHTT----S-TTS--TT--PBPPP---------------------

Radius of gyration: 23.02 Å; chains: 1; bounding box: 47×57×59 Å

InterPro domains:
  IPR001387 Cro/C1-type, helix-turn-helix domain [cd00093] (2-26)
  IPR010982 Lambda repressor-like, DNA-binding domain superfamily [G3DSA:1.10.260.40] (1-61)
  IPR010982 Lambda repressor-like, DNA-binding domain superfamily [SSF47413] (2-37)

Organism: Rhizobium leguminosarum (NCBI:txid384)

Sequence (86 aa):
MLGVSQRELADLAGVAPGTVVSLEKGGMVTHESEERVTRYLRKCGIVLLGEPGEPLDGLRLSSPPEMRPRRRGRRKSSGDMSESDK

pLDDT: mean 74.38, std 15.09, range [51.75, 95.0]